Protein AF-A0A445KCP1-F1 (afdb_monomer_lite)

Sequence (134 aa):
MEKVMNILKPKPNPQQLLRDWQRRLRQECRNIERQIRDIQREEKNVQKAIREAAKRNDMGSAKALAKELVRSRQTVNRLYENKAQMNSISMHLGESVGRFLIRLNYLVAPVGPCGLNNLKRDRLRIQKKQQQSI

InterPro domains:
  IPR005024 Snf7 family [PF03357] (21-93)
  IPR005024 Snf7 family [PTHR10476] (7-97)

Organism: Glycine soja (NCBI:txid3848)

Structure (mmCIF, N/CA/C/O backbone):
data_AF-A0A445KCP1-F1
#
_entry.id   AF-A0A445KCP1-F1
#
loop_
_atom_site.group_PDB
_atom_site.id
_atom_site.type_symbol
_atom_site.label_atom_id
_atom_site.label_alt_id
_atom_site.label_comp_id
_atom_site.label_asym_id
_atom_site.label_entity_id
_atom_site.label_seq_id
_atom_site.pdbx_PDB_ins_code
_atom_site.Cartn_x
_atom_site.Cartn_y
_atom_site.Cartn_z
_atom_site.occupancy
_atom_site.B_iso_or_equiv
_atom_site.auth_seq_id
_atom_site.auth_comp_id
_atom_site.auth_asym_id
_atom_site.auth_atom_id
_atom_site.pdbx_PDB_model_num
ATOM 1 N N . MET A 1 1 ? -11.338 4.179 -33.684 1.00 52.34 1 MET A N 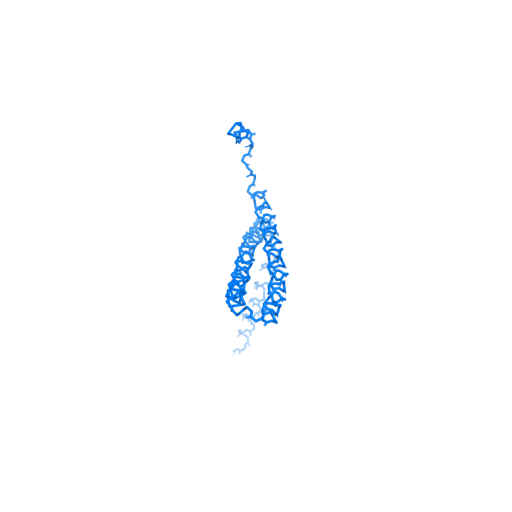1
ATOM 2 C CA . MET A 1 1 ? -10.355 5.252 -33.962 1.00 52.34 1 MET A CA 1
ATOM 3 C C . MET A 1 1 ? -8.977 5.031 -33.322 1.00 52.34 1 MET A C 1
ATOM 5 O O . MET A 1 1 ? -8.014 5.565 -33.847 1.00 52.34 1 MET A O 1
ATOM 9 N N . GLU A 1 2 ? -8.810 4.195 -32.286 1.00 53.81 2 GLU A N 1
ATOM 10 C CA . GLU A 1 2 ? -7.462 3.871 -31.757 1.00 53.81 2 GLU A CA 1
ATOM 11 C C . GLU A 1 2 ? -6.608 2.998 -32.695 1.00 53.81 2 GLU A C 1
ATOM 13 O O . GLU A 1 2 ? -5.399 3.187 -32.794 1.00 53.81 2 GLU A O 1
ATOM 18 N N . LYS A 1 3 ? -7.230 2.072 -33.441 1.00 55.97 3 LYS A N 1
ATOM 19 C CA . LYS A 1 3 ? -6.519 1.153 -34.353 1.00 55.97 3 LYS A CA 1
ATOM 20 C C . LYS A 1 3 ? -5.802 1.865 -35.510 1.00 55.97 3 LYS A C 1
ATOM 22 O O . LYS A 1 3 ? -4.714 1.448 -35.884 1.00 55.97 3 LYS A O 1
ATOM 27 N N . VAL A 1 4 ? -6.368 2.957 -36.032 1.00 59.75 4 VAL A N 1
ATOM 28 C CA . VAL A 1 4 ? -5.764 3.749 -37.124 1.00 59.75 4 VAL A CA 1
ATOM 29 C C . VAL A 1 4 ? -4.632 4.663 -36.633 1.00 59.75 4 VAL A C 1
ATOM 31 O O . VAL A 1 4 ? -3.650 4.854 -37.341 1.00 59.75 4 VAL A O 1
ATOM 34 N N . MET A 1 5 ? -4.692 5.129 -35.380 1.00 57.66 5 MET A N 1
ATOM 35 C CA . MET A 1 5 ? -3.636 5.931 -34.735 1.00 57.66 5 MET A CA 1
ATOM 36 C C . MET A 1 5 ? -2.360 5.131 -34.403 1.00 57.66 5 MET A C 1
ATOM 38 O O . MET A 1 5 ? -1.304 5.728 -34.189 1.00 57.66 5 MET A O 1
ATOM 42 N N . ASN A 1 6 ? -2.438 3.795 -34.359 1.00 57.75 6 ASN A N 1
ATOM 43 C CA . ASN A 1 6 ? -1.297 2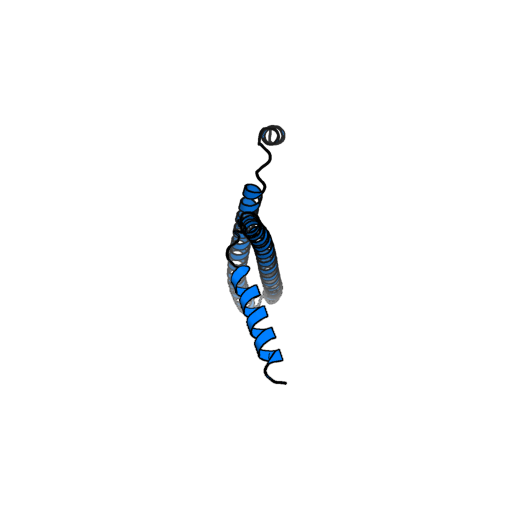.908 -34.088 1.00 57.75 6 ASN A CA 1
ATOM 44 C C . ASN A 1 6 ? -0.553 2.440 -35.351 1.00 57.75 6 ASN A C 1
ATOM 46 O O . ASN A 1 6 ? 0.545 1.907 -35.231 1.00 57.75 6 ASN A O 1
ATOM 50 N N . ILE A 1 7 ? -1.114 2.652 -36.545 1.00 62.94 7 ILE A N 1
ATOM 51 C CA . ILE A 1 7 ? -0.492 2.275 -37.829 1.00 62.94 7 ILE A CA 1
ATOM 52 C C . ILE A 1 7 ? 0.494 3.354 -38.316 1.00 62.94 7 ILE A C 1
ATOM 54 O O . ILE A 1 7 ? 1.465 3.044 -38.996 1.00 62.94 7 ILE A O 1
ATOM 58 N N . LEU A 1 8 ? 0.284 4.614 -37.922 1.00 63.44 8 LEU A N 1
ATOM 59 C CA . LEU A 1 8 ? 1.056 5.780 -38.380 1.00 63.44 8 LEU A CA 1
ATOM 60 C C . LEU A 1 8 ? 2.207 6.196 -37.449 1.00 63.44 8 LEU A C 1
ATOM 62 O O . LEU A 1 8 ? 2.914 7.158 -37.744 1.00 63.44 8 LEU A O 1
ATOM 66 N N . LYS A 1 9 ? 2.417 5.502 -36.325 1.00 62.31 9 LYS A N 1
ATOM 67 C CA . LYS A 1 9 ? 3.546 5.793 -35.431 1.00 62.31 9 LYS A CA 1
ATOM 68 C C . LYS A 1 9 ? 4.738 4.913 -35.820 1.00 62.31 9 LYS A C 1
ATOM 70 O O . LYS A 1 9 ? 4.589 3.690 -35.798 1.00 62.31 9 LYS A O 1
ATOM 75 N N . PRO A 1 10 ? 5.916 5.483 -36.147 1.00 64.75 10 PRO A N 1
ATOM 76 C CA . PRO A 1 10 ? 7.121 4.682 -36.333 1.00 64.75 10 PRO A CA 1
ATOM 77 C C . PRO A 1 10 ? 7.352 3.842 -35.074 1.00 64.75 10 PRO A C 1
ATOM 79 O O . PRO A 1 10 ? 7.123 4.326 -33.960 1.00 64.75 10 PRO A O 1
ATOM 82 N N . LYS A 1 11 ? 7.761 2.574 -35.246 1.00 64.44 11 LYS A N 1
ATOM 83 C CA . LYS A 1 11 ? 8.069 1.675 -34.122 1.00 64.44 11 LYS A CA 1
ATOM 84 C C . LYS A 1 11 ? 8.945 2.443 -33.125 1.00 64.44 11 LYS A C 1
ATOM 86 O O . LYS A 1 11 ? 9.982 2.966 -33.541 1.00 64.44 11 LYS A O 1
ATOM 91 N N . PRO A 1 12 ? 8.532 2.561 -31.850 1.00 66.38 12 PRO A N 1
ATOM 92 C CA . PRO A 1 12 ? 9.277 3.348 -30.885 1.00 66.38 12 PRO A CA 1
ATOM 93 C C . PRO A 1 12 ? 10.696 2.796 -30.797 1.00 66.38 12 PRO A C 1
ATOM 95 O O . PRO A 1 12 ? 10.897 1.582 -30.711 1.00 66.38 12 PRO A O 1
ATOM 98 N N . ASN A 1 13 ? 11.677 3.696 -30.843 1.00 79.19 13 ASN A N 1
ATOM 99 C CA . ASN A 1 13 ? 13.076 3.338 -30.659 1.00 79.19 13 ASN A CA 1
ATOM 100 C C . ASN A 1 13 ? 13.200 2.541 -29.342 1.00 79.19 13 ASN A C 1
ATOM 102 O O . ASN A 1 13 ? 12.627 2.971 -28.333 1.00 79.19 13 ASN A O 1
ATOM 106 N N . PRO A 1 14 ? 13.920 1.402 -29.306 1.00 77.12 14 PRO A N 1
ATOM 107 C CA . PRO A 1 14 ? 14.081 0.599 -28.090 1.00 77.12 14 PRO A CA 1
ATOM 108 C C . PRO A 1 14 ? 14.542 1.425 -26.879 1.00 77.12 14 PRO A C 1
ATOM 110 O O . PRO A 1 14 ? 14.117 1.166 -25.754 1.00 77.12 14 PRO A O 1
ATOM 113 N N . GLN A 1 15 ? 15.341 2.476 -27.097 1.00 79.62 15 GLN A N 1
ATOM 114 C CA . GLN A 1 15 ? 15.757 3.394 -26.032 1.00 79.62 15 GLN A CA 1
ATOM 115 C C . GLN A 1 15 ? 14.604 4.234 -25.464 1.00 79.62 15 GLN A C 1
ATOM 117 O O . GLN A 1 15 ? 14.581 4.529 -24.270 1.00 79.62 15 GLN A O 1
ATOM 122 N N . GLN A 1 16 ? 13.650 4.633 -26.303 1.00 83.12 16 GLN A N 1
ATOM 123 C CA . GLN A 1 16 ? 12.481 5.402 -25.882 1.00 83.12 16 GLN A CA 1
ATOM 124 C C . GLN A 1 16 ? 11.513 4.525 -25.085 1.00 83.12 16 GLN A C 1
ATOM 126 O O . GLN A 1 16 ? 11.084 4.916 -24.003 1.00 83.12 16 GLN A O 1
ATOM 131 N N . LEU A 1 17 ? 11.270 3.300 -25.558 1.00 84.31 17 LEU A N 1
ATOM 132 C CA . LEU A 1 17 ? 10.428 2.318 -24.873 1.00 84.31 17 LEU A CA 1
ATOM 133 C C . LEU A 1 17 ? 10.938 2.012 -23.456 1.00 84.31 17 LEU A C 1
ATOM 135 O O . LEU A 1 17 ? 10.178 1.970 -22.491 1.00 84.31 17 LEU A O 1
ATOM 139 N N . LEU A 1 18 ? 12.252 1.879 -23.324 1.00 84.25 18 LEU A N 1
ATOM 140 C CA . LEU A 1 18 ? 12.935 1.654 -22.059 1.00 84.25 18 LEU A CA 1
ATOM 141 C C . LEU A 1 18 ? 12.801 2.832 -21.081 1.00 84.25 18 LEU A C 1
ATOM 143 O O . LEU A 1 18 ? 12.543 2.624 -19.893 1.00 84.25 18 LEU A O 1
ATOM 147 N N . ARG A 1 19 ? 12.918 4.073 -21.573 1.00 86.00 19 ARG A N 1
ATOM 148 C CA . ARG A 1 19 ? 12.659 5.285 -20.774 1.00 86.00 19 ARG A CA 1
ATOM 149 C C . ARG A 1 19 ? 11.201 5.358 -20.325 1.00 86.00 19 ARG A C 1
ATOM 151 O O . ARG A 1 19 ? 10.938 5.722 -19.177 1.00 86.00 19 ARG A O 1
ATOM 158 N N . ASP A 1 20 ? 10.269 4.976 -21.193 1.00 89.56 20 ASP A N 1
ATOM 159 C CA . ASP A 1 20 ? 8.842 4.940 -20.874 1.00 89.56 20 ASP A CA 1
ATOM 160 C C . ASP A 1 20 ? 8.527 3.890 -19.806 1.00 89.56 20 ASP A C 1
ATOM 162 O O . ASP A 1 20 ? 7.794 4.181 -18.858 1.00 89.56 20 ASP A O 1
ATOM 166 N N . TRP A 1 21 ? 9.125 2.700 -19.889 1.00 89.12 21 TRP A N 1
ATOM 167 C CA . TRP A 1 21 ? 9.002 1.671 -18.855 1.00 89.12 21 TRP A CA 1
ATOM 168 C C . TRP A 1 21 ? 9.574 2.135 -17.518 1.00 89.12 21 TRP A C 1
ATOM 170 O O . TRP A 1 21 ? 8.885 2.041 -16.505 1.00 89.12 21 TRP A O 1
ATOM 180 N N . GLN A 1 22 ? 10.769 2.733 -17.500 1.00 89.69 22 GLN A N 1
ATOM 181 C CA . GLN A 1 22 ? 11.334 3.317 -16.277 1.00 89.69 22 GLN A CA 1
ATOM 182 C C . GLN A 1 22 ? 10.417 4.391 -15.676 1.00 89.69 22 GLN A C 1
ATOM 184 O O . GLN A 1 22 ? 10.217 4.435 -14.460 1.00 89.69 22 GLN A O 1
ATOM 189 N N . ARG A 1 23 ? 9.833 5.259 -16.512 1.00 92.31 23 ARG A N 1
ATOM 190 C CA . ARG A 1 23 ? 8.898 6.295 -16.058 1.00 92.31 23 ARG A CA 1
ATOM 191 C C . ARG A 1 23 ? 7.629 5.686 -15.465 1.00 92.31 23 ARG A C 1
ATOM 193 O O . ARG A 1 23 ? 7.188 6.145 -14.410 1.00 92.31 23 ARG A O 1
ATOM 200 N N . ARG A 1 24 ? 7.066 4.663 -16.113 1.00 92.75 24 ARG A N 1
ATOM 201 C CA . ARG A 1 24 ? 5.886 3.932 -15.628 1.00 92.75 24 ARG A CA 1
ATOM 202 C C . ARG A 1 24 ? 6.173 3.234 -14.301 1.00 92.75 24 ARG A C 1
ATOM 204 O O . ARG A 1 24 ? 5.428 3.454 -13.358 1.00 92.75 24 ARG A O 1
ATOM 211 N N . LEU A 1 25 ? 7.290 2.515 -14.178 1.00 93.38 25 LEU A N 1
ATOM 212 C CA . LEU A 1 25 ? 7.687 1.856 -12.926 1.00 93.38 25 LEU A CA 1
ATOM 213 C C . LEU A 1 25 ? 7.776 2.855 -11.760 1.00 93.38 25 LEU A C 1
ATOM 215 O O . LEU A 1 25 ? 7.198 2.620 -10.703 1.00 93.38 25 LEU A O 1
ATOM 219 N N . ARG A 1 26 ? 8.406 4.024 -11.961 1.00 92.31 26 ARG A N 1
ATOM 220 C CA . ARG A 1 26 ? 8.457 5.081 -10.927 1.00 92.31 26 ARG A CA 1
ATOM 221 C C . ARG A 1 26 ? 7.084 5.665 -10.595 1.00 92.31 26 ARG A C 1
ATOM 223 O O . ARG A 1 26 ? 6.862 6.115 -9.471 1.00 92.31 26 ARG A O 1
ATOM 230 N N . GLN A 1 27 ? 6.182 5.740 -11.571 1.00 95.25 27 GLN A N 1
ATOM 231 C CA . GLN A 1 27 ? 4.819 6.204 -11.336 1.00 95.25 27 GLN A CA 1
ATOM 232 C C . GLN A 1 27 ? 4.041 5.201 -10.483 1.00 95.25 27 GLN A C 1
ATOM 234 O O . GLN A 1 27 ? 3.427 5.610 -9.499 1.00 95.25 27 GLN A O 1
ATOM 239 N N . GLU A 1 28 ? 4.130 3.915 -10.810 1.00 93.88 28 GLU A N 1
ATOM 240 C CA . GLU A 1 28 ? 3.482 2.846 -10.052 1.00 93.88 28 GLU A CA 1
ATOM 241 C C . GLU A 1 28 ? 4.040 2.735 -8.629 1.00 93.88 28 GLU A C 1
ATOM 243 O O . GLU A 1 28 ? 3.260 2.667 -7.683 1.00 93.88 28 GLU A O 1
ATOM 248 N N . CYS A 1 29 ? 5.360 2.854 -8.429 1.00 94.56 29 CYS A N 1
ATOM 2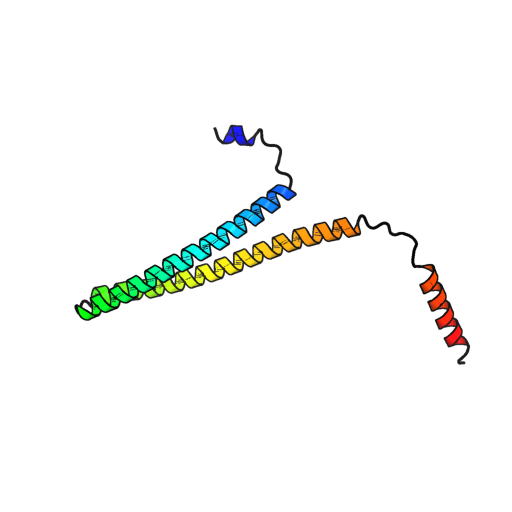49 C CA . CYS A 1 29 ? 5.936 2.896 -7.077 1.00 94.56 29 CYS A CA 1
ATOM 250 C C . CYS A 1 29 ? 5.336 4.032 -6.229 1.00 94.56 29 CYS A C 1
ATOM 252 O O . CYS A 1 29 ? 4.952 3.811 -5.081 1.00 94.56 29 CYS A O 1
ATOM 254 N N . ARG A 1 30 ? 5.188 5.237 -6.801 1.00 95.62 30 ARG A N 1
ATOM 255 C CA . ARG A 1 30 ? 4.542 6.374 -6.116 1.00 95.62 30 ARG A CA 1
ATOM 256 C C . ARG A 1 30 ? 3.055 6.135 -5.865 1.00 95.62 30 ARG A C 1
ATOM 258 O O . ARG A 1 30 ? 2.509 6.639 -4.884 1.00 95.62 30 ARG A O 1
ATOM 265 N N . ASN A 1 31 ? 2.391 5.396 -6.750 1.00 96.19 31 ASN A N 1
ATOM 266 C CA . ASN A 1 31 ? 0.992 5.040 -6.581 1.00 96.19 31 ASN A CA 1
ATOM 267 C C . ASN A 1 31 ? 0.798 4.071 -5.409 1.00 96.19 31 ASN A C 1
ATOM 269 O O . ASN A 1 31 ? -0.040 4.331 -4.548 1.00 96.19 31 ASN A O 1
ATOM 273 N N . ILE A 1 32 ? 1.642 3.041 -5.316 1.00 96.06 32 ILE A N 1
ATOM 274 C CA . ILE A 1 32 ? 1.667 2.097 -4.190 1.00 96.06 32 ILE A CA 1
ATOM 275 C C . ILE A 1 32 ? 1.930 2.843 -2.873 1.00 96.06 32 ILE A C 1
ATOM 277 O O . ILE A 1 32 ? 1.234 2.629 -1.885 1.00 96.06 32 ILE A O 1
ATOM 281 N N . GLU A 1 33 ? 2.879 3.784 -2.850 1.00 95.44 33 GLU A N 1
ATOM 282 C CA . GLU A 1 33 ? 3.148 4.603 -1.657 1.00 95.44 33 GLU A CA 1
ATOM 283 C C . GLU A 1 33 ? 1.968 5.492 -1.241 1.00 95.44 33 GLU A C 1
ATOM 285 O O . GLU A 1 33 ? 1.772 5.742 -0.049 1.00 95.44 33 GLU A O 1
ATOM 290 N N . ARG A 1 34 ? 1.174 5.993 -2.196 1.00 97.19 34 ARG A N 1
ATOM 291 C CA . ARG A 1 34 ? -0.081 6.690 -1.877 1.00 97.19 34 ARG A CA 1
ATOM 292 C C . ARG A 1 34 ? -1.100 5.734 -1.271 1.00 97.19 34 ARG A C 1
ATOM 294 O O . ARG A 1 34 ? -1.573 6.017 -0.178 1.00 97.19 34 ARG A O 1
ATOM 301 N N . GLN A 1 35 ? -1.330 4.583 -1.899 1.00 96.12 35 GLN A N 1
ATOM 302 C CA . GLN A 1 35 ? -2.263 3.571 -1.394 1.00 96.12 35 GLN A CA 1
ATOM 303 C C . GLN A 1 35 ? -1.920 3.130 0.033 1.00 96.12 35 GLN A C 1
ATOM 305 O O . GLN A 1 35 ? -2.808 3.050 0.876 1.00 96.12 35 GLN A O 1
ATOM 310 N N . ILE A 1 36 ? -0.634 2.920 0.341 1.00 96.50 36 ILE A N 1
ATOM 311 C CA . ILE A 1 36 ? -0.187 2.596 1.704 1.00 96.50 36 ILE A CA 1
ATOM 312 C C . ILE A 1 36 ? -0.583 3.707 2.687 1.00 96.50 36 ILE A C 1
ATOM 314 O O . ILE A 1 36 ? -1.124 3.416 3.752 1.00 96.50 36 ILE A O 1
ATOM 318 N N . ARG A 1 37 ? -0.345 4.980 2.343 1.00 96.81 37 ARG A N 1
ATOM 319 C CA . ARG A 1 37 ? -0.702 6.114 3.214 1.00 96.81 37 ARG A CA 1
ATOM 320 C C . ARG A 1 37 ? -2.208 6.254 3.408 1.00 96.81 37 ARG A C 1
ATOM 322 O O . ARG A 1 37 ? -2.642 6.583 4.512 1.00 96.81 37 ARG A O 1
ATOM 329 N N . ASP A 1 38 ? -2.984 6.016 2.359 1.00 96.75 38 ASP A N 1
ATOM 330 C CA . ASP A 1 38 ? -4.442 6.103 2.407 1.00 96.75 38 ASP A CA 1
ATOM 331 C C . ASP A 1 38 ? -5.017 4.990 3.291 1.00 96.75 38 ASP A C 1
ATOM 333 O O . ASP A 1 38 ? -5.801 5.273 4.197 1.00 96.75 38 ASP A O 1
ATOM 337 N N . ILE A 1 39 ? -4.528 3.753 3.138 1.00 96.00 39 ILE A N 1
ATOM 338 C CA . ILE A 1 39 ? -4.926 2.626 3.994 1.00 96.00 39 ILE A CA 1
ATOM 339 C C . ILE A 1 39 ? -4.520 2.878 5.450 1.00 96.00 39 ILE A C 1
ATOM 341 O O . ILE A 1 39 ? -5.342 2.712 6.342 1.00 96.00 39 ILE A O 1
ATOM 345 N N . GLN A 1 40 ? -3.300 3.353 5.718 1.00 95.69 40 GLN A N 1
ATOM 346 C CA . GLN A 1 40 ? -2.858 3.666 7.087 1.00 95.69 40 GLN A CA 1
ATOM 347 C C . GLN A 1 40 ? -3.692 4.771 7.752 1.00 95.69 40 GLN A C 1
ATOM 349 O O . GLN A 1 40 ? -3.871 4.776 8.974 1.00 95.69 40 GLN A O 1
ATOM 354 N N . ARG A 1 41 ? -4.187 5.741 6.976 1.00 96.12 41 ARG A N 1
ATOM 355 C CA . ARG A 1 41 ? -5.114 6.761 7.481 1.00 96.12 41 ARG A CA 1
ATOM 356 C C . ARG A 1 41 ? -6.449 6.126 7.853 1.00 96.12 41 ARG A C 1
ATOM 358 O O . ARG A 1 41 ? -6.959 6.401 8.939 1.00 96.12 41 ARG A O 1
ATOM 365 N N . GLU A 1 42 ? -6.962 5.257 6.993 1.00 94.94 42 GLU A N 1
ATOM 366 C CA . GLU A 1 42 ? -8.220 4.561 7.234 1.00 94.94 42 GLU A CA 1
ATOM 367 C C . GLU A 1 42 ? -8.127 3.597 8.424 1.00 94.94 42 GLU A C 1
ATOM 369 O O . GLU A 1 42 ? -9.012 3.581 9.273 1.00 94.94 42 GLU A O 1
ATOM 374 N N . GLU A 1 43 ? -7.002 2.901 8.604 1.00 94.50 43 GLU A N 1
ATOM 375 C CA . GLU A 1 43 ? -6.747 2.071 9.788 1.00 94.50 43 GLU A CA 1
ATOM 376 C C . GLU A 1 43 ? -6.866 2.866 11.097 1.00 94.50 43 GLU A C 1
ATOM 378 O O . GLU A 1 43 ? -7.423 2.371 12.082 1.00 94.50 43 GLU A O 1
ATOM 383 N N . LYS A 1 44 ? -6.387 4.118 11.122 1.00 95.62 44 LYS A N 1
ATOM 384 C CA . LYS A 1 44 ? -6.533 4.998 12.294 1.00 95.62 44 LYS A CA 1
ATOM 385 C C . LYS A 1 44 ? -7.990 5.392 12.532 1.00 95.62 44 LYS A C 1
ATOM 387 O O . LYS A 1 44 ? -8.396 5.496 13.690 1.00 95.62 44 LYS A O 1
ATOM 392 N N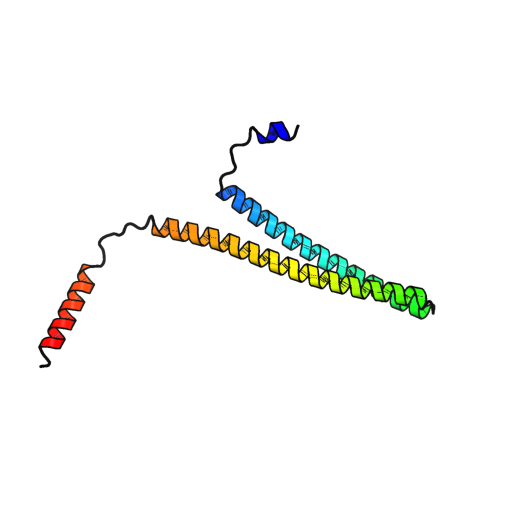 . ASN A 1 45 ? -8.770 5.606 11.473 1.00 95.56 45 ASN A N 1
ATOM 393 C CA . ASN A 1 45 ? -10.201 5.902 11.578 1.00 95.56 45 ASN A CA 1
ATOM 394 C C . ASN A 1 45 ? -10.969 4.689 12.115 1.00 95.56 45 ASN A C 1
ATOM 396 O O . ASN A 1 45 ? -11.696 4.812 13.101 1.00 95.56 45 ASN A O 1
ATOM 400 N N . VAL A 1 46 ? -10.719 3.501 11.558 1.00 95.75 46 VAL A N 1
ATOM 401 C CA . VAL A 1 46 ? -11.307 2.236 12.021 1.00 95.75 46 VAL A CA 1
ATOM 402 C C . VAL A 1 46 ? -10.942 1.967 13.482 1.00 95.75 46 VAL A C 1
ATOM 404 O O . VAL A 1 46 ? -11.799 1.574 14.271 1.00 95.75 46 VAL A O 1
ATOM 407 N N . GLN A 1 47 ? -9.706 2.253 13.902 1.00 95.56 47 GLN A N 1
ATOM 408 C CA . GLN A 1 47 ? -9.309 2.102 15.303 1.00 95.56 47 GLN A CA 1
ATOM 409 C C . GLN A 1 47 ? -10.107 3.017 16.248 1.00 95.56 47 GLN A C 1
ATOM 411 O O . GLN A 1 47 ? -10.457 2.596 17.354 1.00 95.56 47 GLN A O 1
ATOM 416 N N . LYS A 1 48 ? -10.412 4.254 15.833 1.00 96.00 48 LYS A N 1
ATOM 417 C CA . LYS A 1 48 ? -11.292 5.154 16.598 1.00 96.00 48 LYS A CA 1
ATOM 418 C C . LYS A 1 48 ? -12.720 4.611 16.645 1.00 96.00 48 LYS A C 1
ATOM 420 O O . LYS A 1 48 ? -13.278 4.512 17.736 1.00 96.00 48 LYS A O 1
ATOM 425 N N . ALA A 1 49 ? -13.250 4.158 15.509 1.00 94.56 49 ALA A N 1
ATOM 426 C CA . ALA A 1 49 ? -14.587 3.576 15.419 1.00 94.56 49 ALA A CA 1
ATOM 427 C C . ALA A 1 49 ? -14.750 2.332 16.312 1.00 94.56 49 ALA A C 1
ATOM 429 O O . ALA A 1 49 ? -15.769 2.192 16.985 1.00 94.56 49 ALA A O 1
ATOM 430 N N . ILE A 1 50 ? -13.726 1.471 16.406 1.00 95.44 50 ILE A N 1
ATOM 431 C CA . ILE A 1 50 ? -13.714 0.322 17.331 1.00 95.44 50 ILE A CA 1
ATOM 432 C C . ILE A 1 50 ? -13.835 0.794 18.784 1.00 95.44 50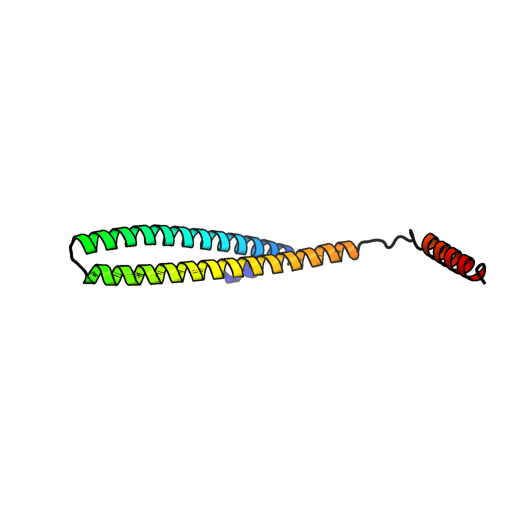 ILE A C 1
ATOM 434 O O . ILE A 1 50 ? -14.630 0.243 19.544 1.00 95.44 50 ILE A O 1
ATOM 438 N N . ARG A 1 51 ? -13.074 1.823 19.184 1.00 94.88 51 ARG A N 1
ATOM 439 C CA . ARG A 1 51 ? -13.136 2.366 20.554 1.00 94.88 51 ARG A CA 1
ATOM 440 C C . ARG A 1 51 ? -14.507 2.967 20.858 1.00 94.88 51 ARG A C 1
ATOM 442 O O . ARG A 1 51 ? -15.016 2.792 21.959 1.00 94.88 51 ARG A O 1
ATOM 449 N N . GLU A 1 52 ? -15.107 3.663 19.901 1.00 95.12 52 GLU A N 1
ATOM 450 C CA . GLU A 1 52 ? -16.445 4.245 20.046 1.00 95.12 52 GLU A CA 1
ATOM 451 C C . GLU A 1 52 ? -17.551 3.186 20.089 1.00 95.12 52 GLU A C 1
ATOM 453 O O . GLU A 1 52 ? -18.505 3.336 20.849 1.00 95.12 52 GLU A O 1
ATOM 458 N N . ALA A 1 53 ? -17.442 2.116 19.300 1.00 93.50 53 ALA A N 1
ATOM 459 C CA . ALA A 1 53 ? -18.365 0.981 19.354 1.00 93.50 53 ALA A CA 1
ATOM 460 C C . ALA A 1 53 ? -18.253 0.235 20.694 1.00 93.50 53 ALA A C 1
ATOM 462 O O . ALA A 1 53 ? -19.268 -0.061 21.320 1.00 93.50 53 ALA A O 1
ATOM 463 N N . ALA A 1 54 ? -17.026 0.034 21.189 1.00 94.00 54 ALA A N 1
ATOM 464 C CA . ALA A 1 54 ? -16.782 -0.577 22.493 1.00 94.00 54 ALA A CA 1
ATOM 465 C C . ALA A 1 54 ? -17.363 0.260 23.648 1.00 94.00 54 ALA A C 1
ATOM 467 O O . ALA A 1 54 ? -17.986 -0.294 24.547 1.00 94.00 54 ALA A O 1
ATOM 468 N N . LYS A 1 55 ? -17.237 1.596 23.603 1.00 94.94 55 LYS A N 1
ATOM 469 C CA . LYS A 1 55 ? -17.867 2.497 24.592 1.00 94.94 55 LYS A CA 1
ATOM 470 C C . LYS A 1 55 ? -19.396 2.427 24.579 1.00 94.94 55 LYS A C 1
ATOM 472 O O . LYS A 1 55 ? -20.015 2.567 25.626 1.00 94.94 55 LYS A O 1
ATOM 477 N N . ARG A 1 56 ? -19.996 2.212 23.405 1.00 93.94 56 ARG A N 1
ATOM 478 C CA . ARG A 1 56 ? -21.446 2.015 23.225 1.00 93.94 56 ARG A CA 1
ATOM 479 C C . ARG A 1 56 ? -21.915 0.599 23.584 1.00 93.94 56 ARG A C 1
ATOM 481 O O . ARG A 1 56 ? -23.100 0.317 23.465 1.00 93.94 56 ARG A O 1
ATOM 488 N N . ASN A 1 57 ? -21.000 -0.270 24.020 1.00 91.94 57 ASN A N 1
ATOM 489 C CA . ASN A 1 57 ? -21.242 -1.678 24.331 1.00 91.94 57 ASN A CA 1
ATOM 490 C C . ASN A 1 57 ? -21.756 -2.511 23.134 1.00 91.94 57 ASN A C 1
ATOM 492 O O . ASN A 1 57 ? -22.330 -3.584 23.309 1.00 91.94 57 ASN A O 1
ATOM 496 N N . ASP A 1 58 ? -21.518 -2.045 21.901 1.00 93.50 58 ASP A N 1
ATOM 497 C CA . ASP A 1 58 ? -21.818 -2.796 20.679 1.00 93.50 58 ASP A CA 1
ATOM 498 C C . ASP A 1 58 ? -20.617 -3.673 20.294 1.00 93.50 58 ASP A C 1
ATOM 500 O O . ASP A 1 58 ? -19.763 -3.333 19.463 1.00 93.50 58 ASP A O 1
ATOM 504 N N . MET A 1 59 ? -20.547 -4.831 20.946 1.00 92.12 59 MET A N 1
ATOM 505 C CA . MET A 1 59 ? -19.473 -5.805 20.748 1.00 92.12 59 MET A CA 1
ATOM 506 C C . MET A 1 59 ? -19.548 -6.511 19.385 1.00 92.12 59 MET A C 1
ATOM 508 O O . MET A 1 59 ? -18.521 -6.981 18.883 1.00 92.12 59 MET A O 1
ATOM 512 N N . GLY A 1 60 ? -20.732 -6.567 18.763 1.00 93.31 60 GLY A N 1
ATOM 513 C CA . GLY A 1 60 ? -20.925 -7.155 17.436 1.00 93.31 60 GLY A CA 1
ATOM 514 C C . GLY A 1 60 ? -20.223 -6.329 16.362 1.00 93.31 60 GLY A C 1
ATOM 515 O O . GLY A 1 60 ? -19.358 -6.844 15.640 1.00 93.31 60 GLY A O 1
ATOM 516 N N . SER A 1 61 ? -20.515 -5.027 16.329 1.00 92.69 61 SER A N 1
ATOM 517 C CA . SER A 1 61 ? -19.877 -4.085 15.404 1.00 92.69 61 SER A CA 1
ATOM 518 C C . SER A 1 61 ? -18.380 -3.935 15.680 1.00 92.69 61 SER A C 1
ATOM 520 O O . SER A 1 61 ? -17.575 -3.953 14.745 1.00 92.69 61 SER A O 1
ATOM 522 N N . ALA A 1 62 ? -17.969 -3.877 16.953 1.00 94.06 62 ALA A N 1
ATOM 523 C CA . ALA A 1 62 ? -16.552 -3.802 17.318 1.00 94.06 62 ALA A CA 1
ATOM 524 C C . ALA A 1 62 ? -15.747 -5.010 16.795 1.00 94.06 62 ALA A C 1
ATOM 526 O O . ALA A 1 62 ? -14.640 -4.843 16.276 1.00 94.06 62 ALA A O 1
ATOM 527 N N . LYS A 1 63 ? -16.311 -6.225 16.864 1.00 95.06 63 LYS A N 1
ATOM 528 C CA . LYS A 1 63 ? -15.664 -7.447 16.354 1.00 95.06 63 LYS A CA 1
ATOM 529 C C . LYS A 1 63 ? -15.566 -7.461 14.828 1.00 95.06 63 LYS A C 1
ATOM 531 O O . LYS A 1 63 ? -14.560 -7.933 14.295 1.00 95.06 63 LYS A O 1
ATOM 536 N N . ALA A 1 64 ? -16.579 -6.957 14.123 1.00 94.94 64 ALA A N 1
ATOM 537 C CA . ALA A 1 64 ? -16.543 -6.832 12.666 1.00 94.94 64 ALA A CA 1
ATOM 538 C C . ALA A 1 64 ? -15.446 -5.852 12.215 1.00 94.94 64 ALA A C 1
ATOM 540 O O . ALA A 1 64 ? -14.598 -6.213 11.397 1.00 94.94 64 ALA A O 1
ATOM 541 N N . LEU A 1 65 ? -15.389 -4.667 12.830 1.00 94.31 65 LEU A N 1
ATOM 542 C CA . LEU A 1 65 ? -14.370 -3.651 12.542 1.00 94.31 65 LEU A CA 1
ATOM 543 C C . LEU A 1 65 ? -12.949 -4.128 12.886 1.00 94.31 65 LEU A C 1
ATOM 545 O O . LEU A 1 65 ? -12.004 -3.855 12.148 1.00 94.31 65 LEU A O 1
ATOM 549 N N . ALA A 1 66 ? -12.782 -4.894 13.968 1.00 94.94 66 ALA A N 1
ATOM 550 C CA . ALA A 1 66 ? -11.488 -5.468 14.334 1.00 94.94 66 ALA A CA 1
ATOM 551 C C . ALA A 1 66 ? -10.970 -6.479 13.295 1.00 94.94 66 ALA A C 1
ATOM 553 O O . ALA A 1 66 ? -9.772 -6.505 13.009 1.00 94.94 66 ALA A O 1
ATOM 554 N N . LYS A 1 67 ? -11.855 -7.291 12.698 1.00 96.19 67 LYS A N 1
ATOM 555 C CA . LYS A 1 67 ? -11.477 -8.193 11.595 1.00 96.19 67 LYS A CA 1
ATOM 556 C C . LYS A 1 67 ? -11.018 -7.409 10.370 1.00 96.19 67 LYS A C 1
ATOM 558 O O . LYS A 1 67 ? -10.030 -7.794 9.747 1.00 96.19 67 LYS A O 1
ATOM 563 N N . GLU A 1 68 ? -11.710 -6.320 10.051 1.00 94.06 68 GLU A N 1
ATOM 564 C CA . GLU A 1 68 ? -11.341 -5.464 8.926 1.00 94.06 68 GLU A CA 1
ATOM 565 C C . GLU A 1 68 ? -9.970 -4.817 9.142 1.00 94.06 68 GLU A C 1
ATOM 567 O O . GLU A 1 68 ? -9.125 -4.859 8.255 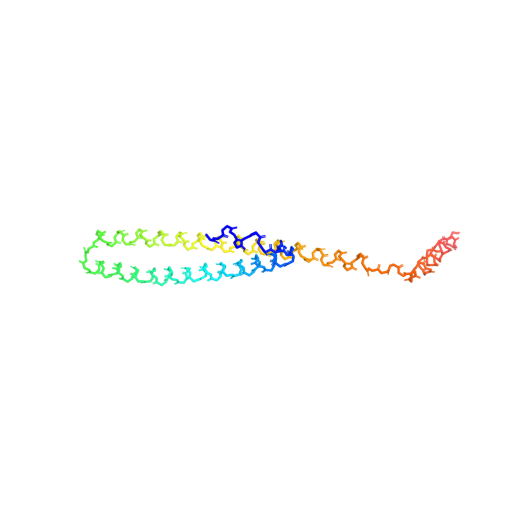1.00 94.06 68 GLU A O 1
ATOM 572 N N . LEU A 1 69 ? -9.672 -4.366 10.364 1.00 95.75 69 LEU A N 1
ATOM 573 C CA . LEU A 1 69 ? -8.350 -3.842 10.714 1.00 95.75 69 LEU A CA 1
ATOM 574 C C . LEU A 1 69 ? -7.219 -4.855 10.451 1.00 95.75 69 LEU A C 1
ATOM 576 O O . LEU A 1 69 ? -6.150 -4.484 9.971 1.00 95.75 69 LEU A O 1
ATOM 580 N N . VAL A 1 70 ? -7.434 -6.141 10.749 1.00 96.31 70 VAL A N 1
ATOM 581 C CA . VAL A 1 70 ? -6.436 -7.192 10.475 1.00 96.31 70 VAL A CA 1
ATOM 582 C C . VAL A 1 70 ? -6.239 -7.390 8.969 1.00 96.31 70 VAL A C 1
ATOM 584 O O . VAL A 1 70 ? -5.103 -7.555 8.518 1.00 96.31 70 VAL A O 1
ATOM 587 N N . ARG A 1 71 ? -7.316 -7.340 8.179 1.00 95.94 71 ARG A N 1
ATOM 588 C CA . ARG A 1 71 ? -7.251 -7.446 6.712 1.00 95.94 71 ARG A CA 1
ATOM 589 C C . ARG A 1 71 ? -6.536 -6.253 6.080 1.00 95.94 71 ARG A C 1
ATOM 591 O O . ARG A 1 71 ? -5.717 -6.451 5.180 1.00 95.94 71 ARG A O 1
ATOM 598 N N . SER A 1 72 ? -6.776 -5.043 6.582 1.00 95.25 72 SER A N 1
ATOM 599 C CA . SER A 1 72 ? -6.059 -3.838 6.150 1.00 95.25 72 SER A CA 1
ATOM 600 C C . SER A 1 72 ? -4.551 -3.983 6.356 1.00 95.25 72 SER A C 1
ATOM 602 O O . SER A 1 72 ? -3.788 -3.793 5.408 1.00 95.25 72 SER A O 1
ATOM 604 N N . ARG A 1 73 ? -4.118 -4.483 7.521 1.00 95.69 73 ARG A N 1
ATOM 605 C CA . ARG A 1 73 ? -2.691 -4.724 7.806 1.00 95.69 73 ARG A CA 1
ATOM 606 C C . ARG A 1 73 ? -2.061 -5.742 6.860 1.00 95.69 73 ARG A C 1
ATOM 608 O O . ARG A 1 73 ? -0.951 -5.537 6.374 1.00 95.69 73 ARG A O 1
ATOM 615 N N . GLN A 1 74 ? -2.770 -6.832 6.562 1.00 96.38 74 GLN A N 1
ATOM 616 C CA . GLN A 1 74 ? -2.308 -7.818 5.578 1.00 96.38 74 GLN A CA 1
ATOM 617 C C . GLN A 1 74 ? -2.178 -7.203 4.179 1.00 96.38 74 GLN A C 1
ATOM 619 O O . GLN A 1 74 ? -1.231 -7.503 3.454 1.00 96.38 74 GLN A O 1
ATOM 624 N N . THR A 1 75 ? -3.102 -6.317 3.808 1.00 95.69 75 THR A N 1
ATOM 625 C CA . THR A 1 75 ? -3.073 -5.608 2.523 1.00 95.69 75 THR A CA 1
ATOM 626 C C . THR A 1 75 ? -1.874 -4.664 2.440 1.00 95.69 75 THR A C 1
ATOM 628 O O . THR A 1 75 ? -1.182 -4.649 1.424 1.00 95.69 75 THR A O 1
ATOM 631 N N . VAL A 1 76 ? -1.558 -3.945 3.521 1.00 96.25 76 VAL A N 1
ATOM 632 C CA . VAL A 1 76 ? -0.353 -3.105 3.617 1.00 96.25 76 VAL A CA 1
ATOM 633 C C . VAL A 1 76 ? 0.922 -3.935 3.433 1.00 96.25 76 VAL A C 1
ATOM 635 O O . VAL A 1 76 ? 1.790 -3.539 2.657 1.00 96.25 76 VAL A O 1
ATOM 638 N N . ASN A 1 77 ? 1.019 -5.109 4.065 1.00 96.75 77 ASN A N 1
ATOM 639 C CA . ASN A 1 77 ? 2.171 -6.003 3.890 1.00 96.75 77 ASN A CA 1
ATOM 640 C C . ASN A 1 77 ? 2.343 -6.439 2.426 1.00 96.75 77 ASN A C 1
ATOM 642 O O . ASN A 1 77 ? 3.436 -6.317 1.876 1.00 96.75 77 ASN A O 1
ATOM 646 N N . ARG A 1 78 ? 1.251 -6.831 1.755 1.00 96.69 78 ARG A N 1
ATOM 647 C CA . ARG A 1 78 ? 1.269 -7.168 0.318 1.00 96.69 78 ARG A CA 1
ATOM 648 C C . ARG A 1 78 ? 1.702 -5.986 -0.552 1.00 96.69 78 ARG A C 1
ATOM 650 O O . ARG A 1 78 ? 2.435 -6.161 -1.518 1.00 96.69 78 ARG A O 1
ATOM 657 N N . LEU A 1 79 ? 1.283 -4.764 -0.219 1.00 96.38 79 LEU A N 1
ATOM 658 C CA . LEU A 1 79 ? 1.717 -3.566 -0.944 1.00 96.38 79 LEU A CA 1
ATOM 659 C C . LEU A 1 79 ? 3.217 -3.290 -0.762 1.00 96.38 79 LEU A C 1
ATOM 661 O O . LEU A 1 79 ? 3.872 -2.862 -1.715 1.00 96.38 79 LEU A O 1
ATOM 665 N N . TYR A 1 80 ? 3.783 -3.563 0.417 1.00 96.56 80 TYR A N 1
ATOM 666 C CA . TYR A 1 80 ? 5.231 -3.482 0.631 1.00 96.56 80 TYR A CA 1
ATOM 667 C C . TYR A 1 80 ? 5.999 -4.535 -0.175 1.00 96.56 80 TYR A C 1
ATOM 669 O O . TYR A 1 80 ? 7.022 -4.202 -0.779 1.00 96.56 80 TYR A O 1
ATOM 677 N N . GLU A 1 81 ? 5.491 -5.765 -0.252 1.00 96.25 81 GLU A N 1
ATOM 678 C CA . GLU A 1 81 ? 6.052 -6.816 -1.112 1.00 96.25 81 GLU A CA 1
ATOM 679 C C . GLU A 1 81 ? 6.018 -6.397 -2.588 1.00 96.25 81 GLU A C 1
ATOM 681 O O . GLU A 1 81 ? 7.047 -6.426 -3.266 1.00 96.25 81 GLU A O 1
ATOM 686 N N . ASN A 1 82 ? 4.877 -5.896 -3.068 1.00 95.38 82 ASN A N 1
ATOM 687 C CA . ASN A 1 82 ? 4.731 -5.394 -4.437 1.00 95.38 82 ASN A CA 1
ATOM 688 C C . ASN A 1 82 ? 5.705 -4.243 -4.729 1.00 95.38 82 ASN A C 1
ATOM 690 O O . ASN A 1 82 ? 6.307 -4.184 -5.802 1.00 95.38 82 ASN A O 1
ATOM 694 N N . LYS A 1 83 ? 5.916 -3.335 -3.768 1.00 94.31 83 LYS A N 1
ATOM 695 C CA . LYS A 1 83 ? 6.911 -2.262 -3.895 1.00 94.31 83 LYS A CA 1
ATOM 696 C C . LYS A 1 83 ? 8.326 -2.826 -4.058 1.00 94.31 83 LYS A C 1
ATOM 698 O O . LYS A 1 83 ? 9.081 -2.344 -4.904 1.00 94.31 83 LYS A O 1
ATOM 703 N N . ALA A 1 84 ? 8.688 -3.836 -3.270 1.00 94.94 84 ALA A N 1
ATOM 704 C CA . ALA A 1 84 ? 9.994 -4.483 -3.365 1.00 94.94 84 ALA A CA 1
ATOM 705 C C . ALA A 1 84 ? 10.190 -5.173 -4.726 1.00 94.94 84 ALA A C 1
ATOM 707 O O . ALA A 1 84 ? 11.235 -4.998 -5.356 1.00 94.94 84 ALA A O 1
ATOM 708 N N . GLN A 1 85 ? 9.163 -5.868 -5.223 1.00 94.06 85 GLN A N 1
ATOM 709 C CA . GLN A 1 85 ? 9.175 -6.484 -6.554 1.00 94.06 85 GLN A CA 1
ATOM 710 C C . GLN A 1 85 ? 9.388 -5.440 -7.662 1.00 94.06 85 GLN A C 1
ATOM 712 O O . GLN A 1 85 ? 10.252 -5.610 -8.522 1.00 94.06 85 GLN A O 1
ATOM 717 N N . MET A 1 86 ? 8.676 -4.312 -7.607 1.00 92.94 86 MET A N 1
ATOM 718 C CA . MET A 1 86 ? 8.825 -3.223 -8.582 1.00 92.94 86 MET A CA 1
ATOM 719 C C . MET A 1 86 ? 10.222 -2.591 -8.557 1.00 92.94 86 MET A C 1
ATOM 721 O O . MET A 1 86 ? 10.781 -2.270 -9.610 1.00 92.94 86 MET A O 1
ATOM 725 N N . ASN A 1 87 ? 10.819 -2.454 -7.370 1.00 91.94 87 ASN A N 1
ATOM 726 C CA . ASN A 1 87 ? 12.192 -1.971 -7.230 1.00 91.94 87 ASN A CA 1
ATOM 727 C C . ASN A 1 87 ? 13.204 -2.948 -7.843 1.00 91.94 87 ASN A C 1
ATOM 729 O O . ASN A 1 87 ? 14.096 -2.509 -8.568 1.00 91.94 87 ASN A O 1
ATOM 733 N N . SER A 1 88 ? 13.033 -4.255 -7.624 1.00 92.88 88 SER A N 1
ATOM 734 C CA . SER A 1 88 ? 13.859 -5.288 -8.263 1.00 92.88 88 SER A CA 1
ATOM 735 C C . SER A 1 88 ? 13.770 -5.204 -9.791 1.00 92.88 88 SER A C 1
ATOM 737 O O . SER A 1 88 ? 14.800 -5.116 -10.461 1.00 92.88 88 SER A O 1
ATOM 739 N N . ILE A 1 89 ? 12.562 -5.104 -10.356 1.00 91.19 89 ILE A N 1
ATOM 740 C CA . ILE A 1 89 ? 12.366 -4.946 -11.808 1.00 91.19 89 ILE A CA 1
ATOM 741 C C . ILE A 1 89 ? 13.059 -3.675 -12.322 1.00 91.19 89 ILE A C 1
ATOM 743 O O . ILE A 1 89 ? 13.737 -3.705 -13.353 1.00 91.19 89 ILE A O 1
ATOM 747 N N . SER A 1 90 ? 12.950 -2.559 -11.595 1.00 90.25 90 SER A N 1
ATOM 748 C CA . SER A 1 90 ? 13.644 -1.317 -11.953 1.00 90.25 90 SER A CA 1
ATOM 749 C C . SER A 1 90 ? 15.170 -1.470 -11.935 1.00 90.25 90 SER A C 1
ATOM 751 O O . SER A 1 90 ? 15.842 -0.874 -12.781 1.00 90.25 90 SER A O 1
ATOM 753 N N . MET A 1 91 ? 15.726 -2.250 -11.001 1.00 88.69 91 MET A N 1
ATOM 754 C CA . MET A 1 91 ? 17.164 -2.537 -10.944 1.00 88.69 91 MET A CA 1
ATOM 755 C C . MET A 1 91 ? 17.616 -3.374 -12.141 1.00 88.69 91 MET A C 1
ATOM 757 O O . MET A 1 91 ? 18.566 -2.979 -12.814 1.00 88.69 91 MET A O 1
ATOM 761 N N . HIS A 1 92 ? 16.903 -4.456 -12.470 1.00 87.75 92 HIS A N 1
ATOM 762 C CA . HIS A 1 92 ? 17.207 -5.291 -13.642 1.00 87.75 92 HIS A CA 1
ATOM 763 C C . HIS A 1 92 ? 17.171 -4.489 -14.950 1.00 87.75 92 HIS A C 1
ATOM 765 O O . HIS A 1 92 ? 18.014 -4.663 -15.839 1.00 87.75 92 HIS A O 1
ATOM 771 N N . LEU A 1 93 ? 16.218 -3.560 -15.055 1.00 85.50 93 LEU A N 1
ATOM 772 C CA . LEU A 1 93 ? 16.101 -2.678 -16.207 1.00 85.50 93 LEU A CA 1
ATOM 773 C C . LEU A 1 93 ? 17.272 -1.686 -16.287 1.00 85.50 93 LEU A C 1
ATOM 775 O O . LEU A 1 93 ? 17.796 -1.440 -17.371 1.00 85.50 93 LEU A O 1
ATOM 779 N N . GLY A 1 94 ? 17.714 -1.138 -15.151 1.00 81.88 94 GLY A N 1
ATOM 780 C CA . GLY A 1 94 ? 18.900 -0.280 -15.072 1.00 81.88 94 GLY A CA 1
ATOM 781 C C . GLY A 1 94 ? 20.199 -1.019 -15.404 1.00 81.88 94 GLY A C 1
ATOM 782 O O . GLY A 1 94 ? 21.020 -0.505 -16.165 1.00 81.88 94 GLY A O 1
ATOM 783 N N . GLU A 1 95 ? 20.358 -2.244 -14.903 1.00 84.19 95 GLU A N 1
ATOM 784 C CA . GLU A 1 95 ? 21.520 -3.096 -15.171 1.00 84.19 95 GLU A CA 1
ATOM 785 C C . GLU A 1 95 ? 21.653 -3.415 -16.666 1.00 84.19 95 GLU A C 1
ATOM 787 O O . GLU A 1 95 ? 22.736 -3.281 -17.237 1.00 84.19 95 GLU A O 1
ATOM 792 N N . SER A 1 96 ? 20.543 -3.767 -17.322 1.00 77.25 96 SER A N 1
ATOM 793 C CA . SER A 1 96 ? 20.514 -4.071 -18.759 1.00 77.25 96 SER A CA 1
ATOM 794 C C . SER A 1 96 ? 20.999 -2.886 -19.607 1.00 77.25 96 SER A C 1
ATOM 796 O O . SER A 1 96 ? 21.751 -3.064 -20.567 1.00 77.25 96 SER A O 1
ATOM 798 N N . VAL A 1 97 ? 20.633 -1.660 -19.216 1.00 78.75 97 VAL A N 1
ATOM 799 C CA . VAL A 1 97 ? 21.097 -0.423 -19.866 1.00 78.75 97 VAL A CA 1
ATOM 800 C C . VAL A 1 97 ? 22.566 -0.160 -19.592 1.00 78.75 97 VAL A C 1
ATOM 802 O O . VAL A 1 97 ? 23.315 0.117 -20.527 1.00 78.75 97 VAL A O 1
ATOM 805 N N . GLY A 1 98 ? 22.988 -0.266 -18.331 1.00 72.81 98 GLY A N 1
ATOM 806 C CA . GLY A 1 98 ? 24.383 -0.073 -17.941 1.00 72.81 98 GLY A CA 1
ATOM 807 C C . GLY A 1 98 ? 25.309 -1.036 -18.679 1.00 72.81 98 GLY A C 1
ATOM 808 O O . GLY A 1 98 ? 26.315 -0.614 -19.244 1.00 72.81 98 GLY A O 1
ATOM 809 N N . ARG A 1 99 ? 24.917 -2.310 -18.785 1.00 73.88 99 ARG A N 1
ATOM 810 C CA . ARG A 1 99 ? 25.641 -3.335 -19.545 1.00 73.88 99 ARG A CA 1
ATOM 811 C C . ARG A 1 99 ? 25.776 -2.967 -21.021 1.00 73.88 99 ARG A C 1
ATOM 813 O O . ARG A 1 99 ? 26.861 -3.119 -21.576 1.00 73.88 99 ARG A O 1
ATOM 820 N N . PHE A 1 100 ? 24.715 -2.461 -21.649 1.00 70.25 100 PHE A N 1
ATOM 821 C CA . PHE A 1 100 ? 24.751 -2.030 -23.049 1.00 70.25 100 PHE A CA 1
ATOM 822 C C . PHE A 1 100 ? 25.643 -0.799 -23.260 1.00 70.25 100 PHE A C 1
ATOM 824 O O . PHE A 1 100 ? 26.449 -0.782 -24.186 1.00 70.25 100 PHE A O 1
ATOM 831 N N . LEU A 1 101 ? 25.555 0.202 -22.379 1.00 69.75 101 LEU A N 1
ATOM 832 C CA . LEU A 1 101 ? 26.382 1.411 -22.449 1.00 69.75 101 LEU A CA 1
ATOM 833 C C . LEU A 1 101 ? 27.867 1.109 -22.212 1.00 69.75 101 LEU A C 1
ATOM 835 O O . LEU A 1 101 ? 28.711 1.578 -22.970 1.00 69.75 101 LEU A O 1
ATOM 839 N N . ILE A 1 102 ? 28.186 0.277 -21.217 1.00 70.94 102 ILE A N 1
ATOM 840 C CA . ILE A 1 102 ? 29.552 -0.202 -20.973 1.00 70.94 102 ILE A CA 1
ATOM 841 C C . ILE A 1 102 ? 30.040 -0.993 -22.191 1.00 70.94 102 ILE A C 1
ATOM 843 O O . ILE A 1 102 ? 31.131 -0.732 -22.687 1.00 70.94 102 ILE A O 1
ATOM 847 N N . ARG A 1 103 ? 29.228 -1.909 -22.737 1.00 68.38 103 ARG A N 1
ATOM 848 C CA . ARG A 1 103 ? 29.580 -2.692 -23.931 1.00 68.38 103 ARG A CA 1
ATOM 849 C C . ARG A 1 103 ? 29.850 -1.807 -25.148 1.00 68.38 103 ARG A C 1
ATOM 851 O O . ARG A 1 103 ? 30.831 -2.061 -25.836 1.00 68.38 103 ARG A O 1
ATOM 858 N N . LEU A 1 104 ? 29.031 -0.783 -25.397 1.00 65.06 104 LEU A N 1
ATOM 859 C CA . LEU A 1 104 ? 29.265 0.192 -26.466 1.00 65.06 104 LEU A CA 1
ATOM 860 C C . LEU A 1 104 ? 30.557 0.984 -26.238 1.00 65.06 104 LEU A C 1
ATOM 862 O O . LEU A 1 104 ? 31.335 1.143 -27.172 1.00 65.06 104 LEU A O 1
ATOM 866 N N . ASN A 1 105 ? 30.835 1.403 -25.002 1.00 61.44 105 ASN A N 1
ATOM 867 C CA . ASN A 1 105 ? 32.079 2.094 -24.661 1.00 61.44 105 ASN A CA 1
ATOM 868 C C . ASN A 1 105 ? 33.324 1.195 -24.835 1.00 61.44 105 ASN A C 1
ATOM 870 O O . ASN A 1 105 ? 34.354 1.655 -25.310 1.00 61.44 105 ASN A O 1
ATOM 874 N N . TYR A 1 106 ? 33.224 -0.105 -24.529 1.00 56.25 106 TYR A N 1
ATOM 875 C CA . TYR A 1 106 ? 34.295 -1.085 -24.772 1.00 56.25 106 TYR A CA 1
ATOM 876 C C . TYR A 1 106 ? 34.437 -1.501 -26.251 1.00 56.25 106 TYR A C 1
ATOM 878 O O . TYR A 1 106 ? 35.501 -1.976 -26.636 1.00 56.25 106 TYR A O 1
ATOM 886 N N . LEU A 1 107 ? 33.400 -1.338 -27.085 1.00 53.22 107 LEU A N 1
ATOM 887 C CA . LEU A 1 107 ? 33.443 -1.607 -28.535 1.00 53.22 107 LEU A CA 1
ATOM 888 C C . LEU A 1 107 ? 33.971 -0.421 -29.357 1.00 53.22 107 LEU A C 1
ATOM 890 O O . LEU A 1 107 ? 34.436 -0.627 -30.473 1.00 53.22 107 LEU A O 1
ATOM 894 N N . VAL A 1 108 ? 33.926 0.794 -28.804 1.00 46.47 108 VAL A N 1
ATOM 895 C CA . VAL A 1 108 ? 34.507 2.023 -29.380 1.00 46.47 108 VAL A CA 1
ATOM 896 C C . VAL A 1 108 ? 35.746 2.457 -28.580 1.00 46.47 108 VAL A C 1
ATOM 898 O O . VAL A 1 108 ? 36.118 3.623 -28.547 1.00 46.47 108 VAL A O 1
ATOM 901 N N . ALA A 1 109 ? 36.421 1.515 -27.920 1.00 40.31 109 ALA A N 1
ATOM 902 C CA . ALA A 1 109 ? 37.781 1.740 -27.461 1.00 40.31 109 ALA A CA 1
ATOM 903 C C . ALA A 1 109 ? 38.718 1.405 -28.633 1.00 40.31 109 ALA A C 1
ATOM 905 O O . ALA A 1 109 ? 38.823 0.226 -28.988 1.00 40.31 109 ALA A O 1
ATOM 906 N N . PRO A 1 110 ? 39.415 2.377 -29.259 1.00 44.06 110 PRO A N 1
ATOM 907 C CA . PRO A 1 110 ? 40.571 2.019 -30.057 1.00 44.06 110 PRO A CA 1
ATOM 908 C C . PRO A 1 110 ? 41.529 1.299 -29.108 1.00 44.06 110 PRO A C 1
ATOM 910 O O . PRO A 1 110 ? 42.036 1.887 -28.151 1.00 44.06 110 PRO A O 1
ATOM 913 N N . VAL A 1 111 ? 41.781 0.015 -29.356 1.00 52.12 111 VAL A N 1
ATOM 914 C CA . VAL A 1 111 ? 43.000 -0.639 -28.879 1.00 52.12 111 VAL A CA 1
ATOM 915 C C . VAL A 1 111 ? 44.171 0.040 -29.590 1.00 52.12 111 VAL A C 1
ATOM 917 O O . VAL A 1 111 ? 44.714 -0.454 -30.572 1.00 52.12 111 VAL A O 1
ATOM 920 N N . GLY A 1 112 ? 44.510 1.245 -29.134 1.00 45.78 112 GLY A N 1
ATOM 921 C CA . GLY A 1 112 ? 45.735 1.922 -29.513 1.00 45.78 112 GLY A CA 1
ATOM 922 C C . GLY A 1 112 ? 46.917 1.070 -29.043 1.00 45.78 112 GLY A C 1
ATOM 923 O O . GLY A 1 112 ? 46.871 0.531 -27.932 1.00 45.78 112 GLY A O 1
ATOM 924 N N . PRO A 1 113 ? 47.980 0.915 -29.850 1.00 50.81 113 PRO A N 1
ATOM 925 C CA . PRO A 1 113 ? 49.141 0.107 -29.504 1.00 50.81 113 PRO A CA 1
ATOM 926 C C . PRO A 1 113 ? 50.025 0.861 -28.499 1.00 50.81 113 PRO A C 1
ATOM 928 O O . PRO A 1 113 ? 51.164 1.210 -28.782 1.00 50.81 113 PRO A O 1
ATOM 931 N N . CYS A 1 114 ? 49.511 1.124 -27.302 1.00 51.06 114 CYS A N 1
ATOM 932 C CA . CYS A 1 114 ? 50.224 1.851 -26.258 1.00 51.06 114 CYS A CA 1
ATOM 933 C C . CYS A 1 114 ? 50.262 0.981 -24.999 1.00 51.06 114 CYS A C 1
ATOM 935 O O . CYS A 1 114 ? 49.471 1.168 -24.083 1.00 51.06 114 CYS A O 1
ATOM 937 N N . GLY A 1 115 ? 51.158 -0.015 -24.956 1.00 49.69 115 GLY A N 1
ATOM 938 C CA . GLY A 1 115 ? 51.407 -0.749 -23.704 1.00 49.69 115 GLY A CA 1
ATOM 939 C C . GLY A 1 115 ? 52.140 -2.090 -23.780 1.00 49.69 115 GLY A C 1
ATOM 940 O O . GLY A 1 115 ? 52.660 -2.540 -22.762 1.00 49.69 115 GLY A O 1
ATOM 941 N N . LEU A 1 116 ? 52.264 -2.738 -24.945 1.00 47.19 116 LEU A N 1
ATOM 942 C CA . LEU A 1 116 ? 52.894 -4.073 -25.008 1.00 47.19 116 LEU A CA 1
ATOM 943 C C . LEU A 1 116 ? 54.435 -4.074 -24.937 1.00 47.19 116 LEU A C 1
ATOM 945 O O . LEU A 1 116 ? 55.036 -5.122 -24.689 1.00 47.19 116 LEU A O 1
ATOM 949 N N . ASN A 1 117 ? 55.089 -2.923 -25.114 1.00 51.78 117 ASN A N 1
ATOM 950 C CA . ASN A 1 117 ? 56.554 -2.855 -25.214 1.00 51.78 117 ASN A CA 1
ATOM 951 C C . ASN A 1 117 ? 57.274 -2.755 -23.860 1.00 51.78 117 ASN A C 1
ATOM 953 O O . ASN A 1 117 ? 58.498 -2.904 -23.819 1.00 51.78 117 ASN A O 1
ATOM 957 N N . ASN A 1 118 ? 56.544 -2.519 -22.766 1.00 48.22 118 ASN A N 1
ATOM 958 C CA . ASN A 1 118 ? 57.118 -2.435 -21.418 1.00 48.22 118 ASN A CA 1
ATOM 959 C C . ASN A 1 118 ? 56.976 -3.773 -20.677 1.00 48.22 118 ASN A C 1
ATOM 961 O O . ASN A 1 118 ? 57.962 -4.282 -20.163 1.00 48.22 118 ASN A O 1
ATOM 965 N N . LEU A 1 119 ? 55.830 -4.456 -20.801 1.00 53.50 119 LEU A N 1
ATOM 966 C CA . LEU A 1 119 ? 55.618 -5.793 -20.223 1.00 53.50 119 LEU A CA 1
ATOM 967 C C . LEU A 1 119 ? 56.533 -6.878 -20.812 1.00 53.50 119 LEU A C 1
ATOM 969 O O . LEU A 1 119 ? 57.019 -7.731 -20.073 1.00 53.50 119 LEU A O 1
ATOM 973 N N . LYS A 1 120 ? 56.832 -6.847 -22.121 1.00 55.59 120 LYS A N 1
ATOM 974 C CA . LYS A 1 120 ? 57.816 -7.774 -22.720 1.00 55.59 120 LYS A CA 1
ATOM 975 C C . LYS A 1 120 ? 59.246 -7.492 -22.241 1.00 55.59 120 LYS A C 1
ATOM 977 O O . LYS A 1 120 ? 60.008 -8.433 -22.034 1.00 55.59 120 LYS A O 1
ATOM 982 N N . ARG A 1 121 ? 59.594 -6.218 -22.020 1.00 55.47 121 ARG A N 1
ATOM 983 C CA . ARG A 1 121 ? 60.892 -5.799 -21.460 1.00 55.47 121 ARG A CA 1
ATOM 984 C C . ARG A 1 121 ? 61.041 -6.218 -20.000 1.00 55.47 121 ARG A C 1
ATOM 986 O O . ARG A 1 121 ? 62.101 -6.713 -19.622 1.00 55.47 121 ARG A O 1
ATOM 993 N N . ASP A 1 122 ? 59.978 -6.087 -19.216 1.00 58.72 122 ASP A N 1
ATOM 994 C CA . ASP A 1 122 ? 59.974 -6.464 -17.803 1.00 58.72 122 ASP A CA 1
ATOM 995 C C . ASP A 1 122 ? 59.999 -7.987 -17.625 1.00 58.72 122 ASP A C 1
ATOM 997 O O . ASP A 1 122 ? 60.738 -8.495 -16.783 1.00 58.72 122 ASP A O 1
ATOM 1001 N N . ARG A 1 123 ? 59.324 -8.743 -18.502 1.00 58.81 123 ARG A N 1
ATOM 1002 C CA . ARG A 1 123 ? 59.411 -10.214 -18.519 1.00 58.81 123 ARG A CA 1
ATOM 1003 C C . ARG A 1 123 ? 60.820 -10.711 -18.863 1.00 58.81 123 ARG A C 1
ATOM 1005 O O . ARG A 1 123 ? 61.306 -11.637 -18.217 1.00 58.81 123 ARG A O 1
ATOM 1012 N N . LEU A 1 124 ? 61.502 -10.065 -19.818 1.00 59.22 124 LEU A N 1
ATOM 1013 C CA . LEU A 1 124 ? 62.898 -10.379 -20.156 1.00 59.22 124 LEU A CA 1
ATOM 1014 C C . LEU A 1 124 ? 63.870 -10.014 -19.021 1.00 59.22 124 LEU A C 1
ATOM 1016 O O . LEU A 1 124 ? 64.834 -10.739 -18.785 1.00 59.22 124 LEU A O 1
ATOM 1020 N N . ARG A 1 125 ? 63.627 -8.905 -18.305 1.00 61.28 125 ARG A N 1
ATOM 1021 C CA . ARG A 1 125 ? 64.434 -8.505 -17.136 1.00 61.28 125 ARG A CA 1
ATOM 1022 C C . ARG A 1 125 ? 64.287 -9.484 -15.974 1.00 61.28 125 ARG A C 1
ATOM 1024 O O . ARG A 1 125 ? 65.281 -9.788 -15.322 1.00 61.28 125 ARG A O 1
ATOM 1031 N N . ILE A 1 126 ? 63.079 -9.991 -15.734 1.00 64.00 126 ILE A N 1
ATOM 1032 C CA . ILE A 1 126 ? 62.816 -10.975 -14.676 1.00 64.00 126 ILE A CA 1
ATOM 1033 C C . ILE A 1 126 ? 63.441 -12.331 -15.030 1.00 64.00 126 ILE A C 1
ATOM 1035 O O . ILE A 1 126 ? 64.099 -12.923 -14.178 1.00 64.00 126 ILE A O 1
ATOM 1039 N N . GLN A 1 127 ? 63.337 -12.787 -16.285 1.00 61.03 127 GLN A N 1
ATOM 1040 C CA . GLN A 1 127 ? 64.006 -14.025 -16.712 1.00 61.03 127 GLN A CA 1
ATOM 1041 C C . GLN A 1 127 ? 65.536 -13.933 -16.639 1.00 61.03 127 GLN A C 1
ATOM 1043 O O . GLN A 1 127 ? 66.169 -14.851 -16.124 1.00 61.03 127 GLN A O 1
ATOM 1048 N N . LYS A 1 128 ? 66.139 -12.814 -17.070 1.00 66.75 128 LYS A N 1
ATOM 1049 C CA . LYS A 1 128 ? 67.597 -12.624 -16.963 1.00 66.75 128 LYS A CA 1
ATOM 1050 C C . LYS A 1 128 ? 68.094 -12.580 -15.513 1.00 66.75 128 LYS A C 1
ATOM 1052 O O . LYS A 1 128 ? 69.179 -13.080 -15.245 1.00 66.75 128 LYS A O 1
ATOM 1057 N N . LYS A 1 129 ? 67.304 -12.038 -14.575 1.00 63.75 129 LYS A N 1
ATOM 1058 C CA . LYS A 1 129 ? 67.638 -12.058 -13.138 1.00 63.75 129 LYS A CA 1
ATOM 1059 C C . LYS A 1 129 ? 67.590 -13.461 -12.528 1.00 63.75 129 LYS A C 1
ATOM 1061 O O . LYS A 1 129 ? 68.384 -13.743 -11.641 1.00 63.75 129 LYS A O 1
ATOM 1066 N N . GLN A 1 130 ? 66.700 -14.338 -12.995 1.00 57.38 130 GLN A N 1
ATOM 1067 C CA . GLN A 1 130 ? 66.635 -15.717 -12.493 1.00 57.38 130 GLN A CA 1
ATOM 1068 C C . GLN A 1 130 ? 67.789 -16.597 -12.997 1.00 57.38 130 GLN A C 1
ATOM 1070 O O . GLN A 1 130 ? 68.198 -17.511 -12.294 1.00 57.38 130 GLN A O 1
ATOM 1075 N N . GLN A 1 131 ? 68.362 -16.292 -14.164 1.00 55.34 131 GLN A N 1
ATOM 1076 C CA . GLN A 1 131 ? 69.499 -17.030 -14.732 1.00 55.34 131 GLN A CA 1
ATOM 1077 C C . GLN A 1 131 ? 70.873 -16.646 -14.159 1.00 55.34 131 GLN A C 1
ATOM 1079 O O . GLN A 1 131 ? 71.829 -17.369 -14.391 1.00 55.34 131 GLN A O 1
ATOM 1084 N N . GLN A 1 132 ? 70.984 -15.534 -13.427 1.00 55.69 132 GLN A N 1
ATOM 1085 C CA . GLN A 1 132 ? 72.233 -15.092 -12.783 1.00 55.69 132 GLN A CA 1
ATOM 1086 C C . GLN A 1 132 ? 72.338 -15.499 -11.304 1.00 55.69 132 GLN A C 1
ATOM 1088 O O . GLN A 1 132 ? 73.330 -15.183 -10.658 1.00 55.69 132 GLN A O 1
ATOM 1093 N N . SER A 1 133 ? 71.309 -16.157 -10.761 1.00 50.88 133 SER A N 1
ATOM 1094 C CA . SER A 1 133 ? 71.243 -16.587 -9.357 1.00 50.88 133 SER A CA 1
ATOM 1095 C C . SER A 1 133 ? 71.448 -18.103 -9.177 1.00 50.88 133 SER A C 1
ATOM 1097 O O . SER A 1 133 ? 71.072 -18.641 -8.134 1.00 50.88 133 SER A O 1
ATOM 1099 N N . ILE A 1 134 ? 72.019 -18.769 -10.187 1.00 51.41 134 ILE A N 1
ATOM 1100 C CA . ILE A 1 134 ? 72.531 -20.151 -10.185 1.00 51.41 134 ILE A CA 1
ATOM 1101 C C . ILE A 1 134 ? 73.989 -20.068 -10.629 1.00 51.41 134 ILE A C 1
ATOM 1103 O O . ILE A 1 134 ? 74.829 -20.739 -9.997 1.00 51.41 134 ILE A O 1
#

pLDDT: mean 79.95, std 17.79, range [40.31, 97.19]

Secondary structure (DSSP, 8-state):
-HHHHTTSSPPPPHHHHHHHHHHHHHHHHHHHHHHHHHHHHHHHHHHHHHHHHHHTT-HHHHHHHHHHHHHHHHHHHHHHHHHHHHHHHHHHHHHHHHHHHHHHHHHS----S-SHHHHHHHHHHHHHHHHT--

Radius of gyration: 31.52 Å; chains: 1; bounding box: 94×27×63 Å

Foldseek 3Di:
DVVVVVVPDDDPDPVVVLVVLLVVLVVVLVVLVVVLVVLVVVLVVLVVVLVVCVVVVNVVVNVVSVVVSVVSVVVSVVSVVVSVVSVVVSVVSVVVVVVVVVVVVVVPDPPDVPDPPVVVVVVVVVVVVVVVVD